Protein AF-A0A8S8ZED0-F1 (afdb_monomer_lite)

Foldseek 3Di:
DDDPPPQDKDKAAAPAQKFFADWPPCVQWADARRIIIGNVVPDPDPDDTDTDMDGHDAWDKDKDWPDPDLADEQADKTKMAIDTHDGPRKDKFKWKFKDWVNHTQDTGRDRMDIDHNVVSPDDAFTKIKIKMKIAIPSRHIDIDIDIGGYHHDDDDDDDDDDDPDDD

Radius of gyration: 25.72 Å; chains: 1; bounding box: 55×31×100 Å

Structure (mmCIF, N/CA/C/O backbone):
data_AF-A0A8S8ZED0-F1
#
_entry.id   AF-A0A8S8ZED0-F1
#
loop_
_atom_site.group_PDB
_atom_site.id
_atom_site.type_symbol
_atom_site.label_atom_id
_atom_site.label_alt_id
_atom_site.label_comp_id
_atom_site.label_asym_id
_atom_site.label_entity_id
_atom_site.label_seq_id
_atom_site.pdbx_PDB_ins_code
_atom_site.Cartn_x
_atom_site.Cartn_y
_atom_site.Cartn_z
_atom_site.occupancy
_atom_site.B_iso_or_equiv
_atom_site.auth_seq_id
_atom_site.auth_comp_id
_atom_site.auth_asym_id
_atom_site.auth_atom_id
_atom_site.pdbx_PDB_model_num
ATOM 1 N N . MET A 1 1 ? 35.949 17.499 -39.297 1.00 40.31 1 MET A N 1
ATOM 2 C CA . MET A 1 1 ? 34.624 17.099 -39.806 1.00 40.31 1 MET A CA 1
ATOM 3 C C . MET A 1 1 ? 33.811 16.647 -38.610 1.00 40.31 1 MET A C 1
ATOM 5 O O . MET A 1 1 ? 34.106 15.592 -38.069 1.00 40.31 1 MET A O 1
ATOM 9 N N . GLY A 1 2 ? 32.908 17.499 -38.122 1.00 42.47 2 GLY A N 1
ATOM 10 C CA . GLY A 1 2 ? 31.983 17.136 -37.051 1.00 42.47 2 GLY A CA 1
ATOM 11 C C . GLY A 1 2 ? 30.806 16.401 -37.669 1.00 42.47 2 GLY A C 1
ATOM 12 O O . GLY A 1 2 ? 30.038 17.010 -38.409 1.00 42.47 2 GLY A O 1
ATOM 13 N N . GLY A 1 3 ? 30.721 15.095 -37.437 1.00 46.44 3 GLY A N 1
ATOM 14 C CA . GLY A 1 3 ? 29.515 14.339 -37.740 1.00 46.44 3 GLY A CA 1
ATOM 15 C C . GLY A 1 3 ? 28.481 14.670 -36.676 1.00 46.44 3 GLY A C 1
ATOM 16 O O . GLY A 1 3 ? 28.723 14.420 -35.499 1.00 46.44 3 GLY A O 1
ATOM 17 N N . VAL A 1 4 ? 27.361 15.265 -37.077 1.00 49.16 4 VAL A N 1
ATOM 18 C CA . VAL A 1 4 ? 26.169 15.303 -36.230 1.00 49.16 4 VAL A CA 1
ATOM 19 C C . VAL A 1 4 ? 25.699 13.855 -36.124 1.00 49.16 4 VAL A C 1
ATOM 21 O O . VAL A 1 4 ? 25.201 13.294 -37.097 1.00 49.16 4 VAL A O 1
ATOM 24 N N . LEU A 1 5 ? 25.955 13.218 -34.983 1.00 55.22 5 LEU A N 1
ATOM 25 C CA . LEU A 1 5 ? 25.307 11.962 -34.629 1.00 55.22 5 LEU A CA 1
ATOM 26 C C . LEU A 1 5 ? 23.858 12.313 -34.296 1.00 55.22 5 LEU A C 1
ATOM 28 O O . LEU A 1 5 ? 23.568 12.908 -33.262 1.00 55.22 5 LEU A O 1
ATOM 32 N N . GLU A 1 6 ? 22.959 12.017 -35.227 1.00 49.66 6 GLU A N 1
ATOM 33 C CA . GLU A 1 6 ? 21.524 12.081 -34.993 1.00 49.66 6 GLU A CA 1
ATOM 34 C C . GLU A 1 6 ? 21.152 10.927 -34.056 1.00 49.66 6 GLU A C 1
ATOM 36 O O . GLU A 1 6 ? 21.058 9.765 -34.455 1.00 49.66 6 GLU A O 1
ATOM 41 N N . GLU A 1 7 ? 21.023 11.229 -32.768 1.00 63.81 7 GLU A N 1
ATOM 42 C CA . GLU A 1 7 ? 20.636 10.241 -31.769 1.00 63.81 7 GLU A CA 1
ATOM 43 C C . GLU A 1 7 ? 19.117 10.192 -31.626 1.00 63.81 7 GLU A C 1
ATOM 45 O O . GLU A 1 7 ? 18.523 10.782 -30.722 1.00 63.81 7 GLU A O 1
ATOM 50 N N . VAL A 1 8 ? 18.492 9.480 -32.567 1.00 77.44 8 VAL A N 1
ATOM 51 C CA . VAL A 1 8 ? 17.054 9.200 -32.552 1.00 77.44 8 VAL A CA 1
ATOM 52 C C . VAL A 1 8 ? 16.694 8.447 -31.260 1.00 77.44 8 VAL A C 1
ATOM 54 O O . VAL A 1 8 ? 17.374 7.466 -30.930 1.00 77.44 8 VAL A O 1
ATOM 57 N N . PRO A 1 9 ? 15.648 8.876 -30.527 1.00 85.00 9 PRO A N 1
ATOM 58 C CA . PRO A 1 9 ? 15.135 8.136 -29.379 1.00 85.00 9 PRO A CA 1
ATOM 59 C C . PRO A 1 9 ? 14.773 6.698 -29.761 1.00 85.00 9 PRO A C 1
ATOM 61 O O . PRO A 1 9 ? 14.220 6.452 -30.835 1.00 85.00 9 PRO A O 1
ATOM 64 N N . LEU A 1 10 ? 15.085 5.743 -28.888 1.00 88.81 10 LEU A N 1
ATOM 65 C CA . LEU A 1 10 ? 14.808 4.329 -29.128 1.00 88.81 10 LEU A CA 1
ATOM 66 C C . LEU A 1 10 ? 13.598 3.906 -28.304 1.00 88.81 10 LEU A C 1
ATOM 68 O O . LEU A 1 10 ? 13.663 3.916 -27.080 1.00 88.81 10 LEU A O 1
ATOM 72 N N . ARG A 1 11 ? 12.513 3.516 -28.972 1.00 93.50 11 ARG A N 1
ATOM 73 C CA . ARG A 1 11 ? 11.331 2.948 -28.317 1.00 93.50 11 ARG A CA 1
ATOM 74 C C . ARG A 1 11 ? 11.483 1.437 -28.171 1.00 93.50 11 ARG A C 1
ATOM 76 O O . ARG A 1 11 ? 11.821 0.758 -29.143 1.00 93.50 11 ARG A O 1
ATOM 83 N N . VAL A 1 12 ? 11.223 0.929 -26.976 1.00 92.19 12 VAL A N 1
ATOM 84 C CA . VAL A 1 12 ? 11.230 -0.491 -26.630 1.00 92.19 12 VAL A CA 1
ATOM 85 C C . VAL A 1 12 ? 9.805 -0.895 -26.290 1.00 92.19 12 VAL A C 1
ATOM 87 O O . VAL A 1 12 ? 9.182 -0.268 -25.445 1.00 92.19 12 VAL A O 1
ATOM 90 N N . ILE A 1 13 ? 9.310 -1.940 -26.949 1.00 94.19 13 ILE A N 1
ATOM 91 C CA . ILE A 1 13 ? 8.009 -2.546 -26.659 1.00 94.19 13 ILE A CA 1
ATOM 92 C C . ILE A 1 13 ? 8.284 -3.986 -26.253 1.00 94.19 13 ILE A C 1
ATOM 94 O O . ILE A 1 13 ? 8.884 -4.744 -27.025 1.00 94.19 13 ILE A O 1
ATOM 98 N N . LEU A 1 14 ? 7.887 -4.338 -25.039 1.00 93.81 14 LEU A N 1
ATOM 99 C CA . LEU A 1 14 ? 8.088 -5.664 -24.480 1.00 93.81 14 LEU A CA 1
ATOM 100 C C . LEU A 1 14 ? 6.865 -6.560 -24.729 1.00 93.81 14 LEU A C 1
ATOM 102 O O . LEU A 1 14 ? 5.767 -6.067 -24.995 1.00 93.81 14 LEU A O 1
ATOM 106 N N . PRO A 1 15 ? 7.042 -7.892 -24.690 1.00 93.38 15 PRO A N 1
ATOM 107 C CA . PRO A 1 15 ? 5.921 -8.817 -24.590 1.00 93.38 15 PRO A CA 1
ATOM 108 C C . PRO A 1 15 ? 5.077 -8.544 -23.338 1.00 93.38 15 PRO A C 1
ATOM 110 O O . PRO A 1 15 ? 5.538 -7.911 -22.392 1.00 93.38 15 PRO A O 1
ATOM 113 N N . ASP A 1 16 ? 3.856 -9.074 -23.321 1.00 90.12 16 ASP A N 1
ATOM 114 C CA . ASP A 1 16 ? 2.985 -8.997 -22.145 1.00 90.12 16 ASP A CA 1
ATOM 115 C C . ASP A 1 16 ? 3.677 -9.564 -20.891 1.00 90.12 16 ASP A C 1
ATOM 117 O O . ASP A 1 16 ? 4.428 -10.541 -20.983 1.00 90.12 16 ASP A O 1
ATOM 121 N N . GLN A 1 17 ? 3.412 -8.943 -19.739 1.00 90.50 17 GLN A N 1
ATOM 122 C CA . GLN A 1 17 ? 4.006 -9.261 -18.434 1.00 90.50 17 GLN A CA 1
ATOM 123 C C . GLN A 1 17 ? 5.539 -9.132 -18.366 1.00 90.50 17 GLN A C 1
ATOM 125 O O . GLN A 1 17 ? 6.155 -9.731 -17.490 1.00 90.50 17 GLN A O 1
ATOM 130 N N . TRP A 1 18 ? 6.181 -8.391 -19.273 1.00 93.62 18 TRP A N 1
ATOM 131 C CA . TRP A 1 18 ? 7.602 -8.045 -19.172 1.00 93.62 18 TRP A CA 1
ATOM 132 C C . TRP A 1 18 ? 7.779 -6.552 -18.941 1.00 93.62 18 TRP A C 1
ATOM 134 O O . TRP A 1 18 ? 7.118 -5.737 -19.581 1.00 93.62 18 TRP A O 1
ATOM 144 N N . GLU A 1 19 ? 8.740 -6.201 -18.090 1.00 93.88 19 GLU A N 1
ATOM 145 C CA . GLU A 1 19 ? 8.971 -4.816 -17.696 1.00 93.88 19 GLU A CA 1
ATOM 146 C C . GLU A 1 19 ? 10.444 -4.441 -17.501 1.00 93.88 19 GLU A C 1
ATOM 148 O O . GLU A 1 19 ? 11.335 -5.284 -17.314 1.00 93.88 19 GLU A O 1
ATOM 153 N N . LEU A 1 20 ? 10.704 -3.131 -17.533 1.00 92.25 20 LEU A N 1
ATOM 154 C CA . LEU A 1 20 ? 11.970 -2.539 -17.127 1.00 92.25 20 LEU A CA 1
ATOM 155 C C . LEU A 1 20 ? 12.125 -2.597 -15.603 1.00 92.25 20 LEU A C 1
ATOM 157 O O . LEU A 1 20 ? 11.533 -1.824 -14.861 1.00 92.25 20 LEU A O 1
ATOM 161 N N . ARG A 1 21 ? 13.020 -3.469 -15.132 1.00 90.00 21 ARG A N 1
ATOM 162 C CA . ARG A 1 21 ? 13.288 -3.657 -13.697 1.00 90.00 21 ARG A CA 1
ATOM 163 C C . ARG A 1 21 ? 14.336 -2.695 -13.154 1.00 90.00 21 ARG A C 1
ATOM 165 O O . ARG A 1 21 ? 14.294 -2.321 -11.987 1.00 90.00 21 ARG A O 1
ATOM 172 N N . TYR A 1 22 ? 15.335 -2.352 -13.967 1.00 89.56 22 TYR A N 1
ATOM 173 C CA . TYR A 1 22 ? 16.434 -1.496 -13.525 1.00 89.56 22 TYR A CA 1
ATOM 174 C C . TYR A 1 22 ? 17.203 -0.869 -14.688 1.00 89.56 22 TYR A C 1
ATOM 176 O O . TYR A 1 22 ? 17.529 -1.536 -15.674 1.00 89.56 22 TYR A O 1
ATOM 184 N N . SER A 1 23 ? 17.606 0.387 -14.507 1.00 89.00 23 SER A N 1
ATOM 185 C CA . SER A 1 23 ? 18.625 1.056 -15.312 1.00 89.00 23 SER A CA 1
ATOM 186 C C . SER A 1 23 ? 19.437 2.005 -14.435 1.00 89.00 23 SER A C 1
ATOM 188 O O . SER A 1 23 ? 18.886 2.810 -13.687 1.00 89.00 23 SER A O 1
ATOM 190 N N . ALA A 1 24 ? 20.765 1.972 -14.568 1.00 85.81 24 ALA A N 1
ATOM 191 C CA . ALA A 1 24 ? 21.637 2.959 -13.921 1.00 85.81 24 ALA A CA 1
ATOM 192 C C . ALA A 1 24 ? 21.492 4.366 -14.537 1.00 85.81 24 ALA A C 1
ATOM 194 O O . ALA A 1 24 ? 21.958 5.347 -13.963 1.00 85.81 24 ALA A O 1
ATOM 195 N N . MET A 1 25 ? 20.861 4.462 -15.711 1.00 87.88 25 MET A N 1
ATOM 196 C CA . MET A 1 25 ? 20.588 5.705 -16.432 1.00 87.88 25 MET A CA 1
ATOM 197 C C . MET A 1 25 ? 19.077 5.919 -16.568 1.00 87.88 25 MET A C 1
ATOM 199 O O . MET A 1 25 ? 18.594 6.268 -17.640 1.00 87.88 25 MET A O 1
ATOM 203 N N . GLN A 1 26 ? 18.319 5.686 -15.494 1.00 86.50 26 GLN A N 1
ATOM 204 C CA . GLN A 1 26 ? 16.865 5.872 -15.496 1.00 86.50 26 GLN A CA 1
ATOM 205 C C . GLN A 1 26 ? 16.443 7.275 -15.952 1.00 86.50 26 GLN A C 1
ATOM 207 O O . GLN A 1 26 ? 15.430 7.424 -16.617 1.00 86.50 26 GLN A O 1
ATOM 212 N N . SER A 1 27 ? 17.247 8.301 -15.659 1.00 88.62 27 SER A N 1
ATOM 213 C CA . SER A 1 27 ? 16.931 9.700 -15.971 1.00 88.62 27 SER A CA 1
ATOM 214 C C . SER A 1 27 ? 16.774 10.019 -17.462 1.00 88.62 27 SER A C 1
ATOM 216 O O . SER A 1 27 ? 16.415 11.142 -17.787 1.00 88.62 27 SER A O 1
ATOM 218 N N . VAL A 1 28 ? 17.118 9.092 -18.363 1.00 90.31 28 VAL A N 1
ATOM 219 C CA . VAL A 1 28 ? 16.951 9.253 -19.820 1.00 90.31 28 VAL A CA 1
ATOM 220 C C . VAL A 1 28 ? 15.914 8.289 -20.402 1.00 90.31 28 VAL A C 1
ATOM 222 O O . VAL A 1 28 ? 15.884 8.079 -21.617 1.00 90.31 28 VAL A O 1
ATOM 225 N N . ILE A 1 29 ? 15.114 7.653 -19.547 1.00 91.88 29 ILE A N 1
ATOM 226 C CA . ILE A 1 29 ? 14.096 6.672 -19.916 1.00 91.88 29 ILE A CA 1
ATOM 227 C C . ILE A 1 29 ? 12.745 7.160 -19.398 1.00 91.88 29 ILE A C 1
ATOM 229 O O . ILE A 1 29 ? 12.612 7.458 -18.215 1.00 91.88 29 ILE A O 1
ATOM 233 N N . GLU A 1 30 ? 11.751 7.222 -20.279 1.00 93.00 30 GLU A N 1
ATOM 234 C CA . GLU A 1 30 ? 10.382 7.627 -19.936 1.00 93.00 30 GLU A CA 1
ATOM 235 C C . GLU A 1 30 ? 9.368 6.726 -20.648 1.00 93.00 30 GLU A C 1
ATOM 237 O O . GLU A 1 30 ? 9.650 6.195 -21.727 1.00 93.00 30 GLU A O 1
ATOM 242 N N . GLY A 1 31 ? 8.175 6.587 -20.076 1.00 92.19 31 GLY A N 1
ATOM 243 C CA . GLY A 1 31 ? 7.099 5.734 -20.582 1.00 92.19 31 GLY A CA 1
ATOM 244 C C . GLY A 1 31 ? 6.572 4.820 -19.483 1.00 92.19 31 GLY A C 1
ATOM 245 O O . GLY A 1 31 ? 6.732 5.142 -18.310 1.00 92.19 31 GLY A O 1
ATOM 246 N N . SER A 1 32 ? 5.976 3.699 -19.877 1.00 91.19 32 SER A N 1
ATOM 247 C CA . SER A 1 32 ? 5.482 2.667 -18.965 1.00 91.19 32 SER A CA 1
ATOM 248 C C . SER A 1 32 ? 6.455 1.485 -18.879 1.00 91.19 32 SER A C 1
ATOM 250 O O . SER A 1 32 ? 7.349 1.356 -19.729 1.00 91.19 32 SER A O 1
ATOM 252 N N . PRO A 1 33 ? 6.312 0.581 -17.893 1.00 91.06 33 PRO A N 1
ATOM 253 C CA . PRO A 1 33 ? 7.258 -0.515 -17.693 1.00 91.06 33 PRO A CA 1
ATOM 254 C C . PRO A 1 33 ? 7.405 -1.433 -18.920 1.00 91.06 33 PRO A C 1
ATOM 256 O O . PRO A 1 33 ? 8.509 -1.915 -19.193 1.00 91.06 33 PRO A O 1
ATOM 259 N N . GLY A 1 34 ? 6.325 -1.636 -19.687 1.00 91.88 34 GLY A N 1
ATOM 260 C CA . GLY A 1 34 ? 6.293 -2.460 -20.906 1.00 91.88 34 GLY A CA 1
ATOM 261 C C . GLY A 1 34 ? 6.503 -1.705 -22.231 1.00 91.88 34 GLY A C 1
ATOM 262 O O . GLY A 1 34 ? 6.797 -2.336 -23.252 1.00 91.88 34 GLY A O 1
ATOM 263 N N . ASP A 1 35 ? 6.372 -0.375 -22.241 1.00 93.88 35 ASP A N 1
ATOM 264 C CA . ASP A 1 35 ? 6.511 0.476 -23.431 1.00 93.88 35 ASP A CA 1
ATOM 265 C C . ASP A 1 35 ? 7.184 1.805 -23.069 1.00 93.88 35 ASP A C 1
ATOM 267 O O . ASP A 1 35 ? 6.553 2.769 -22.629 1.00 93.88 35 ASP A O 1
ATOM 271 N N . PHE A 1 36 ? 8.498 1.856 -23.272 1.00 94.06 36 PHE A N 1
ATOM 272 C CA . PHE A 1 36 ? 9.317 2.995 -22.873 1.00 94.06 36 PHE A CA 1
ATOM 273 C C . PHE A 1 36 ? 10.225 3.480 -23.997 1.00 94.06 36 PHE A C 1
ATOM 275 O O . PHE A 1 36 ? 10.582 2.762 -24.936 1.00 94.06 36 PHE A O 1
ATOM 282 N N . THR A 1 37 ? 10.631 4.740 -23.890 1.00 93.94 37 THR A N 1
ATOM 283 C CA . THR A 1 37 ? 11.537 5.406 -24.820 1.00 93.94 37 THR A CA 1
ATOM 284 C C . THR A 1 37 ? 12.834 5.776 -24.121 1.00 93.94 37 THR A C 1
ATOM 286 O O . THR A 1 37 ? 12.838 6.372 -23.050 1.00 93.94 37 THR A O 1
ATOM 289 N N . VAL A 1 38 ? 13.954 5.447 -24.761 1.00 91.69 38 VAL A N 1
ATOM 290 C CA . VAL A 1 38 ? 15.306 5.790 -24.319 1.00 91.69 38 VAL A CA 1
ATOM 291 C C . VAL A 1 38 ? 15.804 6.999 -25.110 1.00 91.69 38 VAL A C 1
ATOM 293 O O . VAL A 1 38 ? 16.098 6.909 -26.310 1.00 91.69 38 VAL A O 1
ATOM 296 N N . PHE A 1 39 ? 15.947 8.137 -24.436 1.00 89.94 39 PHE A N 1
ATOM 297 C CA . PHE A 1 39 ? 16.437 9.394 -24.998 1.00 89.94 39 PHE A CA 1
ATOM 298 C C . PHE A 1 39 ? 17.962 9.467 -24.950 1.00 89.94 39 PHE A C 1
ATOM 300 O O . PHE A 1 39 ? 18.559 10.180 -24.147 1.00 89.94 39 PHE A O 1
ATOM 307 N N . ARG A 1 40 ? 18.624 8.737 -25.851 1.00 84.38 40 ARG A N 1
ATOM 308 C CA . ARG A 1 40 ? 20.095 8.629 -25.854 1.00 84.38 40 ARG A CA 1
ATOM 309 C C . ARG A 1 40 ? 20.825 9.975 -25.940 1.00 84.38 40 ARG A C 1
ATOM 311 O O . ARG A 1 40 ? 21.844 10.151 -25.288 1.00 84.38 40 ARG A O 1
ATOM 318 N N . HIS A 1 41 ? 20.251 10.951 -26.649 1.00 83.50 41 HIS A N 1
ATOM 319 C CA . HIS A 1 41 ? 20.806 12.305 -26.759 1.00 83.50 41 HIS A CA 1
ATOM 320 C C . HIS A 1 41 ? 20.899 13.056 -25.417 1.00 83.50 41 HIS A C 1
ATOM 322 O O . HIS A 1 41 ? 21.583 14.074 -25.338 1.00 83.50 41 HIS A O 1
ATOM 328 N N . GLN A 1 42 ? 20.201 12.587 -24.379 1.00 84.62 42 GLN A N 1
ATOM 329 C CA . GLN A 1 42 ? 20.233 13.146 -23.026 1.00 84.62 42 GLN A CA 1
ATOM 330 C C . GLN A 1 42 ? 21.215 12.401 -22.112 1.00 84.62 42 GLN A C 1
ATOM 332 O O . GLN A 1 42 ? 21.396 12.788 -20.957 1.00 84.62 42 GLN A O 1
ATOM 337 N N . ALA A 1 43 ? 21.858 11.334 -22.603 1.00 81.81 43 ALA A N 1
ATOM 338 C CA . ALA A 1 43 ? 22.815 10.574 -21.819 1.00 81.81 43 ALA A CA 1
ATOM 339 C C . ALA A 1 43 ? 24.028 11.456 -21.463 1.00 81.81 43 ALA A C 1
ATOM 341 O O . ALA A 1 43 ? 24.658 12.040 -22.348 1.00 81.81 43 ALA A O 1
ATOM 342 N N . PRO A 1 44 ? 24.409 11.546 -20.175 1.00 73.56 44 PRO A N 1
ATOM 343 C CA . PRO A 1 44 ? 25.511 12.403 -19.733 1.00 73.56 44 PRO A CA 1
ATOM 344 C C . PRO A 1 44 ? 26.895 11.857 -20.124 1.00 73.56 44 PRO A C 1
ATOM 346 O O . PRO A 1 44 ? 27.909 12.524 -19.923 1.00 73.56 44 PRO A O 1
ATOM 349 N N . VAL A 1 45 ? 26.953 10.628 -20.646 1.00 74.31 45 VAL A N 1
ATOM 350 C CA . VAL A 1 45 ? 28.174 9.900 -20.992 1.00 74.31 45 VAL A CA 1
ATOM 351 C C . VAL A 1 45 ? 27.990 9.150 -22.310 1.00 74.31 45 VAL A C 1
ATOM 353 O O . VAL A 1 45 ? 26.908 8.661 -22.606 1.00 74.31 45 VAL A O 1
ATOM 356 N N . ALA A 1 46 ? 29.074 9.001 -23.074 1.00 72.62 46 ALA A N 1
ATOM 357 C CA . ALA A 1 46 ? 29.086 8.260 -24.341 1.00 72.62 46 ALA A CA 1
ATOM 358 C C . ALA A 1 46 ? 29.112 6.723 -24.171 1.00 72.62 46 ALA A C 1
ATOM 360 O O . ALA A 1 46 ? 29.327 6.000 -25.142 1.00 72.62 46 ALA A O 1
ATOM 361 N N . SER A 1 47 ? 28.994 6.221 -22.939 1.00 71.00 47 SER A N 1
ATOM 362 C CA . SER A 1 47 ? 29.018 4.787 -22.634 1.00 71.00 47 SER A CA 1
ATOM 363 C C . SER A 1 47 ? 27.658 4.126 -22.858 1.00 71.00 47 SER A C 1
ATOM 365 O O . SER A 1 47 ? 26.628 4.792 -22.844 1.00 71.00 47 SER A O 1
ATOM 367 N N . ASP A 1 48 ? 27.663 2.799 -22.964 1.00 79.94 48 ASP A N 1
ATOM 368 C CA . ASP A 1 48 ? 26.461 1.994 -23.186 1.00 79.94 48 ASP A CA 1
ATOM 369 C C . ASP A 1 48 ? 25.388 2.197 -22.100 1.00 79.94 48 ASP A C 1
ATOM 371 O O . ASP A 1 48 ? 25.664 2.096 -20.899 1.00 79.94 48 ASP A O 1
ATOM 375 N N . ILE A 1 49 ? 24.141 2.401 -22.536 1.00 83.56 49 ILE A N 1
ATOM 376 C CA . ILE A 1 49 ? 22.951 2.373 -21.677 1.00 83.56 49 ILE A CA 1
ATOM 377 C C . ILE A 1 49 ? 22.610 0.906 -21.403 1.00 83.56 49 ILE A C 1
ATOM 379 O O . ILE A 1 49 ? 22.375 0.131 -22.332 1.00 83.56 49 ILE A O 1
ATOM 383 N N . ARG A 1 50 ? 22.590 0.510 -20.127 1.00 87.44 50 ARG A N 1
ATOM 384 C CA . ARG A 1 50 ? 22.264 -0.858 -19.701 1.00 87.44 50 ARG A CA 1
ATOM 385 C C . ARG A 1 50 ? 20.905 -0.890 -19.028 1.00 87.44 50 ARG A C 1
ATOM 387 O O . ARG A 1 50 ? 20.692 -0.183 -18.048 1.00 87.44 50 ARG A O 1
ATOM 394 N N . ILE A 1 51 ? 20.038 -1.757 -19.535 1.00 90.12 51 ILE A N 1
ATOM 395 C CA . ILE A 1 51 ? 18.678 -1.956 -19.045 1.00 90.12 51 ILE A CA 1
ATOM 396 C C . ILE A 1 51 ? 18.528 -3.423 -18.657 1.00 90.12 51 ILE A C 1
ATOM 398 O O . ILE A 1 51 ? 18.958 -4.311 -19.395 1.00 90.12 51 ILE A O 1
ATOM 402 N N . THR A 1 52 ? 17.940 -3.667 -17.491 1.00 92.31 52 THR A N 1
ATOM 403 C CA . THR A 1 52 ? 17.563 -5.004 -17.030 1.00 92.31 52 THR A CA 1
ATOM 404 C C . THR A 1 52 ? 16.066 -5.174 -17.213 1.00 92.31 52 THR A C 1
ATOM 406 O O . THR A 1 52 ? 15.289 -4.371 -16.699 1.00 92.31 52 THR A O 1
ATOM 409 N N . LEU A 1 53 ? 15.686 -6.218 -17.943 1.00 93.75 53 LEU A N 1
ATOM 410 C CA . LEU A 1 53 ? 14.301 -6.612 -18.172 1.00 93.75 53 LEU A CA 1
ATOM 411 C C . LEU A 1 53 ? 13.981 -7.849 -17.336 1.00 93.75 53 LEU A C 1
ATOM 413 O O . LEU A 1 53 ? 14.862 -8.688 -17.125 1.00 93.75 53 LEU A O 1
ATOM 417 N N . GLY A 1 54 ? 12.737 -7.975 -16.896 1.00 92.38 54 GLY A N 1
ATOM 418 C CA . GLY A 1 54 ? 12.258 -9.149 -16.175 1.00 92.38 54 GLY A CA 1
ATOM 419 C C . GLY A 1 54 ? 10.769 -9.368 -16.379 1.00 92.38 54 GLY A C 1
ATOM 420 O O . GLY A 1 54 ? 10.082 -8.502 -16.915 1.00 92.38 54 GLY A O 1
ATOM 421 N N . GLU A 1 55 ? 10.299 -10.538 -15.959 1.00 93.81 55 GLU A N 1
ATOM 422 C CA . GLU A 1 55 ? 8.867 -10.791 -15.821 1.00 93.81 55 GLU A CA 1
ATOM 423 C C . GLU A 1 55 ? 8.301 -9.925 -14.693 1.00 93.81 55 GLU A C 1
ATOM 425 O O . GLU A 1 55 ? 8.965 -9.714 -13.671 1.00 93.81 55 GLU A O 1
ATOM 430 N N . ASN A 1 56 ? 7.083 -9.440 -14.907 1.00 92.56 56 ASN A N 1
ATOM 431 C CA . ASN A 1 56 ? 6.338 -8.644 -13.956 1.00 92.56 56 ASN A CA 1
ATOM 432 C C . ASN A 1 56 ? 6.107 -9.427 -12.658 1.00 92.56 56 ASN A C 1
ATOM 434 O O . ASN A 1 56 ? 5.853 -10.637 -12.673 1.00 92.56 56 ASN A O 1
ATOM 438 N N . MET A 1 57 ? 6.184 -8.733 -11.529 1.00 91.44 57 MET A N 1
ATOM 439 C CA . MET A 1 57 ? 5.889 -9.290 -10.215 1.00 91.44 57 MET A CA 1
ATOM 440 C C . MET A 1 57 ? 4.874 -8.388 -9.523 1.00 91.44 57 MET A C 1
ATOM 442 O O . MET A 1 57 ? 4.932 -7.188 -9.729 1.00 91.44 57 MET A O 1
ATOM 446 N N . PRO A 1 58 ? 3.995 -8.931 -8.662 1.00 93.12 58 PRO A N 1
ATOM 447 C CA . PRO A 1 58 ? 3.068 -8.093 -7.919 1.00 93.12 58 PRO A CA 1
ATOM 448 C C . PRO A 1 58 ? 3.806 -6.990 -7.141 1.00 93.12 58 PRO A C 1
ATOM 450 O O . PRO A 1 58 ? 4.860 -7.282 -6.555 1.00 93.12 58 PRO A O 1
ATOM 453 N N . PRO A 1 59 ? 3.213 -5.789 -7.026 1.00 94.50 59 PRO A N 1
ATOM 454 C CA . PRO A 1 59 ? 3.784 -4.701 -6.244 1.00 94.50 59 PRO A CA 1
ATOM 455 C C . PRO A 1 59 ? 3.916 -5.115 -4.779 1.00 94.50 59 PRO A C 1
ATOM 457 O O . PRO A 1 59 ? 3.199 -5.989 -4.291 1.00 94.50 59 PRO A O 1
ATOM 460 N N . ASN A 1 60 ? 4.801 -4.480 -4.025 1.00 94.38 60 ASN A N 1
ATOM 461 C CA . ASN A 1 60 ? 4.929 -4.715 -2.594 1.00 94.38 60 ASN A CA 1
ATOM 462 C C . ASN A 1 60 ? 4.067 -3.720 -1.802 1.00 94.38 60 ASN A C 1
ATOM 464 O O . ASN A 1 60 ? 4.286 -2.512 -1.884 1.00 94.38 60 ASN A O 1
ATOM 468 N N . ALA A 1 61 ? 3.116 -4.246 -1.027 1.00 96.25 61 ALA A N 1
ATOM 469 C CA . ALA A 1 61 ? 2.234 -3.477 -0.155 1.00 96.25 61 ALA A CA 1
ATOM 470 C C . ALA A 1 61 ? 2.837 -3.344 1.249 1.00 96.25 61 ALA A C 1
ATOM 472 O O . ALA A 1 61 ? 3.040 -4.343 1.945 1.00 96.25 61 ALA A O 1
ATOM 473 N N . ILE A 1 62 ? 3.087 -2.111 1.681 1.00 94.56 62 ILE A N 1
ATOM 474 C CA . ILE A 1 62 ? 3.658 -1.793 2.991 1.00 94.56 62 ILE A CA 1
ATOM 475 C C . ILE A 1 62 ? 2.664 -0.907 3.735 1.00 94.56 62 ILE A C 1
ATOM 477 O O . ILE A 1 62 ? 2.241 0.117 3.212 1.00 94.56 62 ILE A O 1
ATOM 481 N N . ALA A 1 63 ? 2.295 -1.286 4.957 1.00 94.19 63 ALA A N 1
ATOM 482 C CA . ALA A 1 63 ? 1.444 -0.476 5.818 1.00 94.19 63 ALA A CA 1
ATOM 483 C C . ALA A 1 63 ? 2.032 -0.374 7.217 1.00 94.19 63 ALA A C 1
ATOM 485 O O . ALA A 1 63 ? 2.540 -1.353 7.767 1.00 94.19 63 ALA A O 1
ATOM 486 N N . GLU A 1 64 ? 1.861 0.795 7.820 1.00 92.94 64 GLU A N 1
ATOM 487 C CA . GLU A 1 64 ? 2.216 1.053 9.205 1.00 92.94 64 GLU A CA 1
ATOM 488 C C . GLU A 1 64 ? 1.055 1.752 9.910 1.00 92.94 64 GLU A C 1
ATOM 490 O O . GLU A 1 64 ? 0.527 2.762 9.445 1.00 92.94 64 GLU A O 1
ATOM 495 N N . ARG A 1 65 ? 0.651 1.222 11.066 1.00 92.69 65 ARG A N 1
ATOM 496 C CA . ARG A 1 65 ? -0.302 1.901 11.944 1.00 92.69 65 ARG A CA 1
ATOM 497 C C . ARG A 1 65 ? 0.436 2.950 12.766 1.00 92.69 65 ARG A C 1
ATOM 499 O O . ARG A 1 65 ? 1.414 2.631 13.441 1.00 92.69 65 ARG A O 1
ATOM 506 N N . ARG A 1 66 ? -0.080 4.181 12.811 1.00 88.19 66 ARG A N 1
ATOM 507 C CA . ARG A 1 66 ? 0.513 5.248 13.642 1.00 88.19 66 ARG A CA 1
ATOM 508 C C . ARG A 1 66 ? 0.396 4.992 15.145 1.00 88.19 66 ARG A C 1
ATOM 510 O O . ARG A 1 66 ? 1.213 5.479 15.924 1.00 88.19 66 ARG A O 1
ATOM 517 N N . ALA A 1 67 ? -0.599 4.219 15.570 1.00 73.38 67 ALA A N 1
ATOM 518 C CA . ALA A 1 67 ? -0.748 3.787 16.953 1.00 73.38 67 ALA A CA 1
ATOM 519 C C . ALA A 1 67 ? 0.152 2.571 17.250 1.00 73.38 67 ALA A C 1
ATOM 521 O O . ALA A 1 67 ? -0.119 1.462 16.792 1.00 73.38 67 ALA A O 1
ATOM 522 N N . GLY A 1 68 ? 1.185 2.767 18.078 1.00 65.31 68 GLY A N 1
ATOM 523 C CA . GLY A 1 68 ? 2.170 1.739 18.462 1.00 65.31 68 GLY A CA 1
ATOM 524 C C . GLY A 1 68 ? 1.670 0.651 19.424 1.00 65.31 68 GLY A C 1
ATOM 525 O O . GLY A 1 68 ? 2.478 -0.071 20.006 1.00 65.31 68 GLY A O 1
ATOM 526 N N . ASN A 1 69 ? 0.356 0.535 19.619 1.00 74.25 69 ASN A N 1
ATOM 527 C CA . ASN A 1 69 ? -0.254 -0.437 20.522 1.00 74.25 69 ASN A CA 1
ATOM 528 C C . ASN A 1 69 ? -0.714 -1.675 19.732 1.00 74.25 69 ASN A C 1
ATOM 530 O O . ASN A 1 69 ? -0.927 -1.626 18.519 1.00 74.25 69 ASN A O 1
ATOM 534 N N . SER A 1 70 ? -0.918 -2.793 20.430 1.00 84.25 70 SER A N 1
ATOM 535 C CA . SER A 1 70 ? -1.447 -4.040 19.855 1.00 84.25 70 SER A CA 1
ATOM 536 C C . SER A 1 70 ? -2.966 -4.031 19.615 1.00 84.25 70 SER A C 1
ATOM 538 O O . SER A 1 70 ? -3.524 -5.068 19.275 1.00 84.25 70 SER A O 1
ATOM 540 N N . LEU A 1 71 ? -3.637 -2.901 19.861 1.00 91.50 71 LEU A N 1
ATOM 541 C CA . LEU A 1 71 ? -5.093 -2.734 19.872 1.00 91.50 71 LEU A CA 1
ATOM 542 C C . LEU A 1 71 ? -5.463 -1.407 19.201 1.00 91.50 71 LEU A C 1
ATOM 544 O O . LEU A 1 71 ? -4.658 -0.468 19.229 1.00 91.50 71 LEU A O 1
ATOM 548 N N . ILE A 1 72 ? -6.680 -1.320 18.661 1.00 93.31 72 ILE A N 1
ATOM 549 C CA . ILE A 1 72 ? -7.256 -0.067 18.150 1.00 93.31 72 ILE A CA 1
ATOM 550 C C . ILE A 1 72 ? -8.413 0.411 19.034 1.00 93.31 72 ILE A C 1
ATOM 552 O O . ILE A 1 72 ? -9.173 -0.419 19.533 1.00 93.31 72 ILE A O 1
ATOM 556 N N . PRO A 1 73 ? -8.565 1.727 19.242 1.00 93.00 73 PRO A N 1
ATOM 557 C CA . PRO A 1 73 ? -9.644 2.266 20.059 1.00 93.00 73 PRO A CA 1
ATOM 558 C C . PRO A 1 73 ? -11.005 2.147 19.359 1.00 93.00 73 PRO A C 1
ATOM 560 O O . PRO A 1 73 ? -11.120 2.352 18.151 1.00 93.00 73 PRO A O 1
ATOM 563 N N . LEU A 1 74 ? -12.062 1.891 20.133 1.00 94.69 74 LEU A N 1
ATOM 564 C CA . LEU A 1 74 ? -13.430 1.827 19.612 1.00 94.69 74 LEU A CA 1
ATOM 565 C C . LEU A 1 74 ? -13.942 3.198 19.132 1.00 94.69 74 LEU A C 1
ATOM 567 O O . LEU A 1 74 ? -14.571 3.294 18.082 1.00 94.69 74 LEU A O 1
ATOM 571 N N . THR A 1 75 ? -13.697 4.262 19.898 1.00 93.31 75 THR A N 1
ATOM 572 C CA . THR A 1 75 ? -14.327 5.586 19.708 1.00 93.31 75 THR A CA 1
ATOM 573 C C . THR A 1 75 ? -13.375 6.681 19.230 1.00 93.31 75 THR A C 1
ATOM 575 O O . THR A 1 75 ? -13.811 7.815 19.035 1.00 93.31 75 THR A O 1
ATOM 578 N N . ALA A 1 76 ? -12.093 6.368 19.032 1.00 91.56 76 ALA A N 1
ATOM 579 C CA . ALA A 1 76 ? -11.096 7.313 18.536 1.00 91.56 76 ALA A CA 1
ATOM 580 C C . ALA A 1 76 ? -10.599 6.919 17.131 1.00 91.56 76 ALA A C 1
ATOM 582 O O . ALA A 1 76 ? -10.691 5.744 16.763 1.00 91.56 76 ALA A O 1
ATOM 583 N N . PRO A 1 77 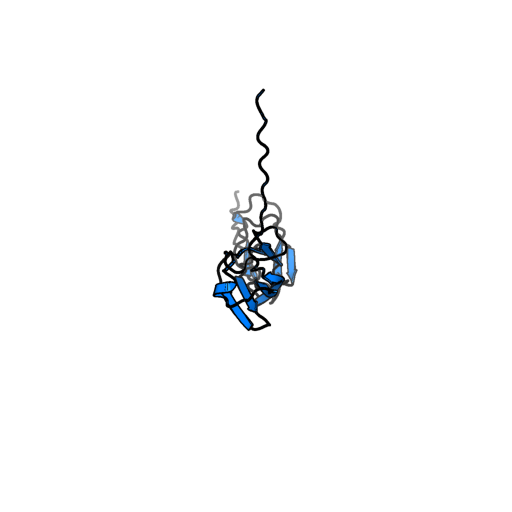? -10.074 7.878 16.345 1.00 93.69 77 PRO A N 1
ATOM 584 C CA . PRO A 1 77 ? -9.533 7.593 15.023 1.00 93.69 77 PRO A CA 1
ATOM 585 C C . PRO A 1 77 ? -8.356 6.621 15.081 1.00 93.69 77 PRO A C 1
ATOM 587 O O . PRO A 1 77 ? -7.483 6.710 15.947 1.00 93.69 77 PRO A O 1
ATOM 590 N N . THR A 1 78 ? -8.334 5.701 14.125 1.00 94.38 78 THR A N 1
ATOM 591 C CA . THR A 1 78 ? -7.198 4.836 13.828 1.00 94.38 78 THR A CA 1
ATOM 592 C C . THR A 1 78 ? -6.621 5.249 12.484 1.00 94.38 78 THR A C 1
ATOM 594 O O . THR A 1 78 ? -7.328 5.212 11.480 1.00 94.38 78 THR A O 1
ATOM 597 N N . GLU A 1 79 ? -5.338 5.607 12.475 1.00 95.62 79 GLU A N 1
ATOM 598 C CA . GLU A 1 79 ? -4.609 6.049 11.283 1.00 95.62 79 GLU A CA 1
ATOM 599 C C . GLU A 1 79 ? -3.583 4.998 10.835 1.00 95.62 79 GLU A C 1
ATOM 601 O O . GLU A 1 79 ? -2.779 4.505 11.640 1.00 95.62 79 GLU A O 1
ATOM 606 N N . TYR A 1 80 ? -3.566 4.726 9.535 1.00 95.88 80 TYR A N 1
ATOM 607 C CA . TYR A 1 80 ? -2.553 3.941 8.841 1.00 95.88 80 TYR A CA 1
ATOM 608 C C . TYR A 1 80 ? -1.919 4.762 7.727 1.00 95.88 80 TYR A C 1
ATOM 610 O O . TYR A 1 80 ? -2.606 5.475 6.997 1.00 95.88 80 TYR A O 1
ATOM 618 N N . THR A 1 81 ? -0.612 4.598 7.566 1.00 95.50 81 THR A N 1
ATOM 619 C CA . THR A 1 81 ? 0.121 5.040 6.382 1.00 95.50 81 THR A CA 1
ATOM 620 C C . THR A 1 81 ? 0.431 3.834 5.511 1.00 95.50 81 THR A C 1
ATOM 622 O O . THR A 1 81 ? 0.808 2.787 6.041 1.00 95.50 81 THR A O 1
ATOM 625 N N . GLY A 1 82 ? 0.257 3.964 4.198 1.00 94.12 82 GLY A N 1
ATOM 626 C CA . GLY A 1 82 ? 0.476 2.878 3.246 1.00 94.12 82 GLY A CA 1
ATOM 627 C C . GLY A 1 82 ? 1.293 3.332 2.054 1.00 94.12 82 GLY A C 1
ATOM 628 O O . GLY A 1 82 ? 1.146 4.461 1.597 1.00 94.12 82 GLY A O 1
ATOM 629 N N . GLU A 1 83 ? 2.132 2.434 1.559 1.00 94.25 83 GLU A N 1
ATOM 630 C CA . GLU A 1 83 ? 2.977 2.650 0.394 1.00 94.25 83 GLU A CA 1
ATOM 631 C C . GLU A 1 83 ? 2.963 1.390 -0.477 1.00 94.25 83 GLU A C 1
ATOM 633 O O . GLU A 1 83 ? 3.151 0.269 0.011 1.00 94.25 83 GLU A O 1
ATOM 638 N N . CYS A 1 84 ? 2.742 1.582 -1.775 1.00 94.69 84 CYS A N 1
ATOM 639 C CA . CYS A 1 84 ? 2.941 0.558 -2.789 1.00 94.69 84 CYS A CA 1
ATOM 640 C C . CYS A 1 84 ? 4.284 0.809 -3.477 1.00 94.69 84 CYS A C 1
ATOM 642 O O . CYS A 1 84 ? 4.572 1.922 -3.910 1.00 94.69 84 CYS A O 1
ATOM 644 N N . THR A 1 85 ? 5.120 -0.223 -3.561 1.00 91.81 85 THR A N 1
ATOM 645 C CA . THR A 1 85 ? 6.437 -0.129 -4.204 1.00 9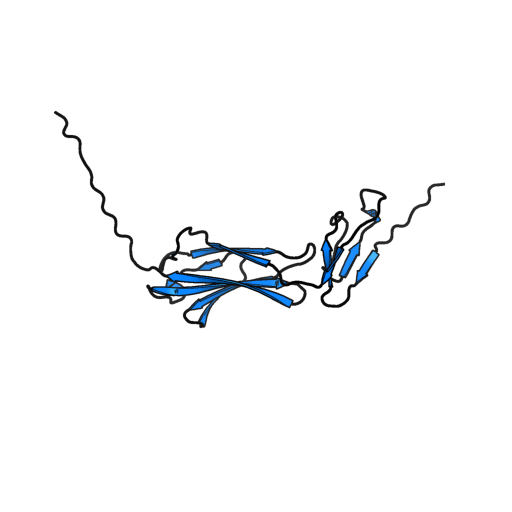1.81 85 THR A CA 1
ATOM 646 C C . THR A 1 85 ? 6.580 -1.205 -5.265 1.00 91.81 85 THR A C 1
ATOM 648 O O . THR A 1 85 ? 6.374 -2.382 -4.970 1.00 91.81 85 THR A O 1
ATOM 651 N N . ASP A 1 86 ? 6.957 -0.821 -6.483 1.00 90.25 86 ASP A N 1
ATOM 652 C CA . ASP A 1 86 ? 7.245 -1.774 -7.556 1.00 90.25 86 ASP A CA 1
ATOM 653 C C . ASP A 1 86 ? 8.406 -1.326 -8.463 1.00 90.25 86 ASP A C 1
ATOM 655 O O . ASP A 1 86 ? 9.437 -0.857 -7.962 1.00 90.25 86 ASP A O 1
ATOM 659 N N . SER A 1 87 ? 8.303 -1.539 -9.778 1.00 84.81 87 SER A N 1
ATOM 660 C CA . SER A 1 87 ? 9.353 -1.255 -10.740 1.00 84.81 87 SER A CA 1
ATOM 661 C C . SER A 1 87 ? 9.448 0.245 -11.036 1.00 84.81 87 SER A C 1
ATOM 663 O O . SER A 1 87 ? 8.600 1.060 -10.690 1.00 84.81 87 SER A O 1
ATOM 665 N N . ILE A 1 88 ? 10.568 0.655 -11.628 1.00 81.62 88 ILE A N 1
ATOM 666 C CA . ILE A 1 88 ? 11.003 2.061 -11.657 1.00 81.62 88 ILE A CA 1
ATOM 667 C C . ILE A 1 88 ? 10.180 2.974 -12.591 1.00 81.62 88 ILE A C 1
ATOM 669 O O . ILE A 1 88 ? 10.380 4.188 -12.586 1.00 81.62 88 ILE A O 1
ATOM 673 N N . LEU A 1 89 ? 9.314 2.395 -13.424 1.00 86.19 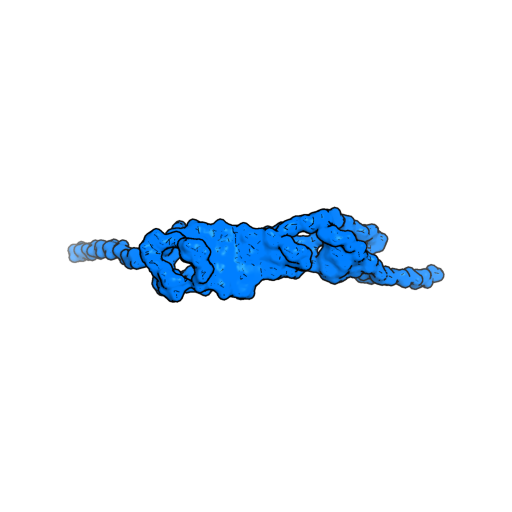89 LEU A N 1
ATOM 674 C CA . LEU A 1 89 ? 8.404 3.104 -14.332 1.00 86.19 89 LEU A CA 1
ATOM 675 C C . LEU A 1 89 ? 6.934 2.779 -14.051 1.00 86.19 89 LEU A C 1
ATOM 677 O O . LEU A 1 89 ? 6.088 3.173 -14.846 1.00 86.19 89 LEU A O 1
ATOM 681 N N . ASP A 1 90 ? 6.646 2.019 -12.995 1.00 85.50 90 ASP A N 1
ATOM 682 C CA . ASP A 1 90 ? 5.290 1.557 -12.725 1.00 85.50 90 ASP A CA 1
ATOM 683 C C . ASP A 1 90 ? 4.522 2.573 -11.876 1.00 85.50 90 ASP A C 1
ATOM 685 O O . ASP A 1 90 ? 5.032 3.090 -10.878 1.00 85.50 90 ASP A O 1
ATOM 689 N N . ASP A 1 91 ? 3.285 2.841 -12.288 1.00 84.62 91 ASP A N 1
ATOM 690 C CA . ASP A 1 91 ? 2.336 3.679 -11.561 1.00 84.62 91 ASP A CA 1
ATOM 691 C C . ASP A 1 91 ? 1.339 2.766 -10.835 1.00 84.62 91 ASP A C 1
ATOM 693 O O . ASP A 1 91 ? 0.283 2.395 -11.360 1.00 84.62 91 ASP A O 1
ATOM 697 N N . THR A 1 92 ? 1.666 2.406 -9.595 1.00 91.25 92 THR A N 1
ATOM 698 C CA . THR A 1 92 ? 0.822 1.512 -8.796 1.00 91.25 92 THR A CA 1
ATOM 699 C C . THR A 1 92 ? -0.448 2.206 -8.301 1.00 91.25 92 THR A C 1
ATOM 701 O O . THR A 1 92 ? -0.410 3.330 -7.796 1.00 91.25 92 THR A O 1
ATOM 704 N N . GLN A 1 93 ? -1.577 1.504 -8.352 1.00 94.00 93 GLN A N 1
ATOM 705 C CA . GLN A 1 93 ? -2.822 1.897 -7.696 1.00 94.00 93 GLN A CA 1
ATOM 706 C C . GLN A 1 93 ? -2.882 1.330 -6.280 1.00 94.00 93 GLN A C 1
ATOM 708 O O . GLN A 1 93 ? -2.559 0.159 -6.067 1.00 94.00 93 GLN A O 1
ATOM 713 N N . GLN A 1 94 ? -3.371 2.135 -5.335 1.00 95.31 94 GLN A N 1
ATOM 714 C CA . GLN A 1 94 ? -3.557 1.719 -3.948 1.00 95.31 94 GLN A CA 1
ATOM 715 C C . GLN A 1 94 ? -4.957 2.025 -3.427 1.00 95.31 94 GLN A C 1
ATOM 717 O O . GLN A 1 94 ? -5.547 3.052 -3.764 1.00 95.31 94 GLN A O 1
ATOM 722 N N . TRP A 1 95 ? -5.481 1.130 -2.593 1.00 97.62 95 TRP A N 1
ATOM 723 C CA . TRP A 1 95 ? -6.723 1.354 -1.858 1.00 97.62 95 TRP A CA 1
ATOM 724 C C . TRP A 1 95 ? -6.788 0.487 -0.601 1.00 97.62 95 TRP A C 1
ATOM 726 O O . TRP A 1 95 ? -6.135 -0.553 -0.478 1.00 97.62 95 TRP A O 1
ATOM 736 N N . TRP A 1 96 ? -7.621 0.913 0.333 1.00 98.19 96 TRP A N 1
ATOM 737 C CA . TRP A 1 96 ? -7.806 0.305 1.634 1.00 98.19 96 TRP A CA 1
ATOM 738 C C . TRP A 1 96 ? -9.188 -0.306 1.760 1.00 98.19 96 TRP A C 1
ATOM 740 O O . TRP A 1 96 ? -10.185 0.309 1.385 1.00 98.19 96 TRP A O 1
ATOM 750 N N . THR A 1 97 ? -9.262 -1.481 2.382 1.00 98.06 97 THR A N 1
ATOM 751 C CA . THR A 1 97 ? -10.537 -2.040 2.834 1.00 98.06 97 THR A CA 1
ATOM 752 C C . THR A 1 97 ? -10.462 -2.464 4.291 1.00 98.06 97 THR A C 1
ATOM 754 O O . THR A 1 97 ? -9.470 -3.039 4.737 1.00 98.06 97 THR A O 1
ATOM 757 N N . VAL A 1 98 ? -11.532 -2.213 5.043 1.00 97.94 98 VAL A N 1
ATOM 758 C CA . VAL A 1 98 ? -11.681 -2.719 6.414 1.00 97.94 98 VAL A CA 1
ATOM 759 C C . VAL A 1 98 ? -12.871 -3.655 6.458 1.00 97.94 98 VAL A C 1
ATOM 761 O O . VAL A 1 98 ? -13.955 -3.316 5.982 1.00 97.94 98 VAL A O 1
ATOM 764 N N . HIS A 1 99 ? -12.677 -4.837 7.037 1.00 97.88 99 HIS A N 1
ATOM 765 C CA . HIS A 1 99 ? -13.700 -5.868 7.141 1.00 97.88 99 HIS A CA 1
ATOM 766 C C . HIS A 1 99 ? -14.022 -6.171 8.597 1.00 97.88 99 HIS A C 1
ATOM 768 O O . HIS A 1 99 ? -13.136 -6.331 9.436 1.00 97.88 99 HIS A O 1
ATOM 774 N N . ARG A 1 100 ? -15.317 -6.315 8.870 1.00 96.25 100 ARG A N 1
ATOM 775 C CA . ARG A 1 100 ? -15.876 -6.781 10.136 1.00 96.25 100 ARG A CA 1
ATOM 776 C C . ARG A 1 100 ? -16.527 -8.133 9.899 1.00 96.25 100 ARG A C 1
ATOM 778 O O . ARG A 1 100 ? -17.506 -8.223 9.156 1.00 96.25 100 ARG A O 1
ATOM 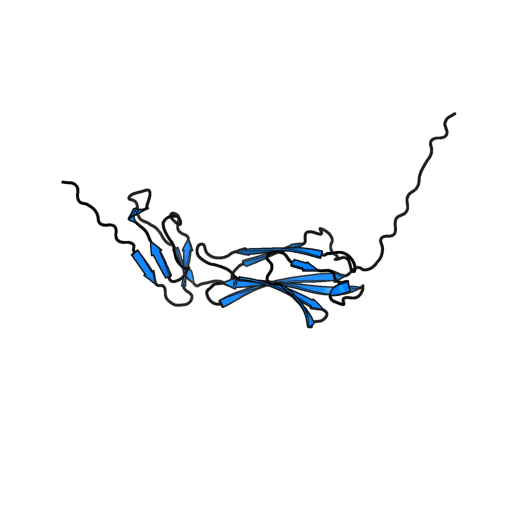785 N N . ASN A 1 101 ? -15.982 -9.189 10.502 1.00 91.69 101 ASN A N 1
ATOM 786 C CA . ASN A 1 101 ? -16.478 -10.563 10.335 1.00 91.69 101 ASN A CA 1
ATOM 787 C C . ASN A 1 101 ? -16.665 -10.962 8.847 1.00 91.69 101 ASN A C 1
ATOM 789 O O . ASN A 1 101 ? -17.676 -11.542 8.456 1.00 91.69 101 ASN A O 1
ATOM 793 N N . GLY A 1 102 ? -15.717 -10.554 7.994 1.00 91.06 102 GLY A N 1
ATOM 794 C CA . GLY A 1 102 ? -15.738 -10.798 6.546 1.00 91.06 102 GLY A CA 1
ATOM 795 C C . GLY A 1 102 ? -16.658 -9.888 5.720 1.00 91.06 102 GLY A C 1
ATOM 796 O O . GLY A 1 102 ? -16.724 -10.051 4.507 1.00 91.06 102 GLY A O 1
ATOM 797 N N . THR A 1 103 ? -17.366 -8.938 6.339 1.00 95.56 103 THR A N 1
ATOM 798 C CA . THR A 1 103 ? -18.140 -7.912 5.623 1.00 95.56 103 THR A CA 1
ATOM 799 C C . THR A 1 103 ? -17.328 -6.629 5.524 1.00 95.56 103 THR A C 1
ATOM 801 O O . THR A 1 103 ? -16.903 -6.104 6.552 1.00 95.56 103 THR A O 1
ATOM 804 N N . MET A 1 104 ? -17.150 -6.098 4.316 1.00 96.94 104 MET A N 1
ATOM 805 C CA . MET A 1 104 ? -16.485 -4.812 4.102 1.00 96.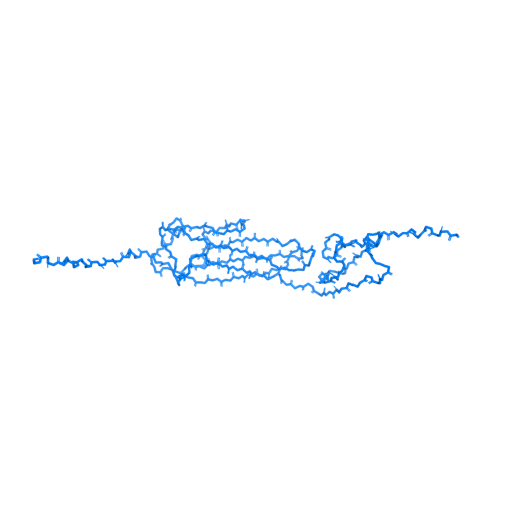94 104 MET A CA 1
ATOM 806 C C . MET A 1 104 ? -17.319 -3.672 4.696 1.00 96.94 104 MET A C 1
ATOM 808 O O . MET A 1 104 ? -18.507 -3.545 4.397 1.00 96.94 104 MET A O 1
ATOM 812 N N . VAL A 1 105 ? -16.696 -2.866 5.551 1.00 97.31 105 VAL A N 1
ATOM 813 C CA . VAL A 1 105 ? -17.314 -1.724 6.244 1.00 97.31 105 VAL A CA 1
ATOM 814 C C . VAL A 1 105 ? -16.657 -0.392 5.888 1.00 97.31 105 VAL A C 1
ATOM 816 O O . VAL A 1 105 ? -17.309 0.641 6.000 1.00 97.31 105 VAL A O 1
ATOM 819 N N . VAL A 1 106 ? -15.407 -0.412 5.417 1.00 97.06 106 VAL A N 1
ATOM 820 C CA . VAL A 1 106 ? -14.697 0.764 4.894 1.00 97.06 106 VAL A CA 1
ATOM 821 C C . VAL A 1 106 ? -14.060 0.403 3.557 1.00 97.06 106 VAL A C 1
ATOM 823 O O . VAL A 1 106 ? -13.518 -0.695 3.415 1.00 97.06 106 VAL A O 1
ATOM 826 N N . ASP A 1 107 ? -14.130 1.340 2.617 1.00 97.19 107 ASP A N 1
ATOM 827 C CA . ASP A 1 107 ? -13.474 1.326 1.310 1.00 97.19 107 ASP A CA 1
ATOM 828 C C . ASP A 1 107 ? -12.940 2.742 1.054 1.00 97.19 107 ASP A C 1
ATOM 830 O O . ASP A 1 107 ? -13.714 3.704 1.086 1.00 97.19 107 ASP A O 1
ATOM 83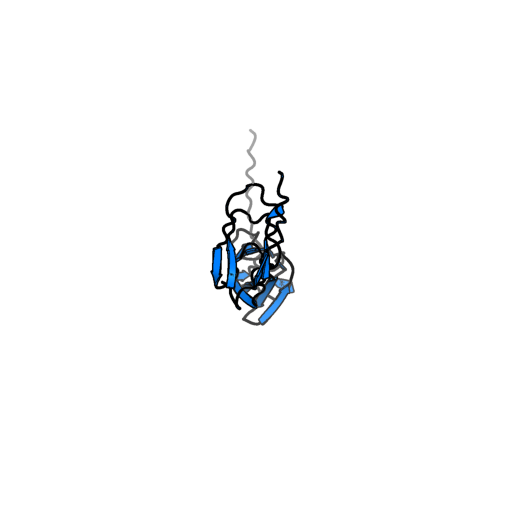4 N N . SER A 1 108 ? -11.624 2.884 0.904 1.00 96.31 108 SER A N 1
ATOM 835 C CA . SER A 1 108 ? -10.964 4.180 0.726 1.00 96.31 108 SER A CA 1
ATOM 836 C C . SER A 1 108 ? -9.866 4.096 -0.324 1.00 96.31 108 SER A C 1
ATOM 838 O O . SER A 1 108 ? -8.984 3.248 -0.242 1.00 96.31 108 SER A O 1
ATOM 840 N N . SER A 1 109 ? -9.881 5.021 -1.279 1.00 94.81 109 SER A N 1
ATOM 841 C CA . SER A 1 109 ? -8.822 5.196 -2.280 1.00 94.81 109 SER A CA 1
ATOM 842 C C . SER A 1 109 ? -7.789 6.253 -1.872 1.00 94.81 109 SER A C 1
ATOM 844 O O . SER A 1 109 ? -7.066 6.766 -2.724 1.00 94.81 109 SER A O 1
ATOM 846 N N . GLU A 1 110 ? -7.787 6.679 -0.609 1.00 93.75 110 GLU A N 1
ATOM 847 C CA . GLU A 1 110 ? -6.803 7.632 -0.101 1.00 93.75 110 GLU A CA 1
ATOM 848 C C . GLU A 1 110 ? -5.451 6.958 0.157 1.00 93.75 110 GLU A C 1
ATOM 850 O O . GLU A 1 110 ? -5.358 5.745 0.355 1.00 93.75 110 GLU A O 1
ATOM 855 N N . GLU A 1 111 ? -4.387 7.764 0.168 1.00 90.44 111 GLU A N 1
ATOM 856 C CA . GLU A 1 111 ? -3.037 7.267 0.438 1.00 90.44 111 GLU A CA 1
ATOM 857 C C . GLU A 1 111 ? -2.947 6.674 1.855 1.00 90.44 111 GLU A C 1
ATOM 859 O O . GLU A 1 111 ? -2.492 5.549 2.072 1.00 90.44 111 GLU A O 1
ATOM 864 N N . ASN A 1 112 ? -3.489 7.414 2.820 1.00 94.25 112 ASN A N 1
ATOM 865 C CA . ASN A 1 112 ? -3.565 7.019 4.217 1.00 94.25 112 ASN A CA 1
ATOM 866 C C . ASN A 1 112 ? -4.998 6.598 4.554 1.00 94.25 112 ASN A C 1
ATOM 868 O O . ASN A 1 112 ? -5.957 7.179 4.051 1.00 94.25 112 ASN A O 1
ATOM 872 N N . LEU A 1 113 ? -5.144 5.609 5.431 1.00 96.62 113 LEU A N 1
ATOM 873 C CA . LEU A 1 113 ? -6.445 5.192 5.944 1.00 96.62 113 LEU A CA 1
ATOM 874 C C . LEU A 1 113 ? -6.672 5.818 7.316 1.00 96.62 113 LEU A C 1
ATOM 876 O O . LEU A 1 113 ? -5.880 5.610 8.232 1.00 96.62 113 LEU A O 1
ATOM 880 N N . GLU A 1 114 ? -7.797 6.503 7.477 1.00 96.19 114 GLU A N 1
ATOM 881 C CA . GLU A 1 114 ? -8.295 6.968 8.768 1.00 96.19 114 GLU A CA 1
ATOM 882 C C . GLU A 1 114 ? -9.736 6.484 8.955 1.00 96.19 114 GLU A C 1
ATOM 884 O O . GLU A 1 114 ? -10.583 6.673 8.081 1.00 96.19 114 GLU A O 1
ATOM 889 N N . PHE A 1 115 ? -10.027 5.830 10.081 1.00 96.06 115 PHE A N 1
ATOM 890 C CA . PHE A 1 115 ? -11.397 5.432 10.415 1.00 96.06 115 PHE A CA 1
ATOM 891 C C . PHE A 1 115 ? -11.623 5.328 11.926 1.00 96.06 115 PHE A C 1
ATOM 893 O O . PHE A 1 115 ? -10.692 5.095 12.698 1.00 96.06 115 PHE A O 1
ATOM 900 N N . ILE A 1 116 ? -12.884 5.452 12.350 1.00 95.88 116 ILE A N 1
ATOM 901 C CA . ILE A 1 116 ? -13.325 5.218 13.731 1.00 95.88 116 ILE A CA 1
ATOM 902 C C . ILE A 1 116 ? -14.110 3.903 13.774 1.00 95.88 116 ILE A C 1
ATOM 904 O O . ILE A 1 116 ? -15.096 3.729 13.054 1.00 95.88 116 ILE A O 1
ATOM 908 N N . ALA A 1 117 ? -13.699 2.966 14.633 1.00 95.50 117 ALA A N 1
ATOM 909 C CA . ALA A 1 117 ? -14.278 1.621 14.671 1.00 95.50 117 ALA A CA 1
ATOM 910 C C . ALA A 1 117 ? -15.782 1.630 15.027 1.00 95.50 117 ALA A C 1
ATOM 912 O O . ALA A 1 117 ? -16.573 0.928 14.397 1.00 95.50 117 ALA A O 1
ATOM 913 N N . ALA A 1 118 ? -16.211 2.478 15.963 1.00 95.94 118 ALA A N 1
ATOM 914 C CA . ALA A 1 118 ? -17.620 2.631 16.325 1.00 95.94 118 ALA A CA 1
ATOM 915 C C . ALA A 1 118 ? -18.490 3.116 15.151 1.00 95.94 118 ALA A C 1
ATOM 917 O O . ALA A 1 118 ? -19.620 2.653 14.992 1.00 95.94 118 ALA A O 1
ATOM 918 N N . GLU A 1 119 ? -17.972 4.011 14.304 1.00 96.69 119 GLU A N 1
ATOM 919 C CA . GLU A 1 119 ? -18.693 4.525 13.129 1.00 96.69 119 GLU A CA 1
ATOM 920 C C . GLU A 1 119 ? -18.800 3.471 12.022 1.00 96.69 119 GLU A C 1
ATOM 922 O O . GLU A 1 119 ? -19.828 3.370 11.352 1.00 96.69 119 GLU A O 1
ATOM 927 N N . ALA A 1 120 ? -17.783 2.614 11.901 1.00 94.75 120 ALA A N 1
ATOM 928 C CA . ALA A 1 120 ? -17.800 1.428 11.046 1.00 94.75 120 ALA A CA 1
ATOM 929 C C . ALA A 1 120 ? -18.628 0.257 11.632 1.00 94.75 120 ALA A C 1
ATOM 931 O O . ALA A 1 120 ? -18.730 -0.811 11.022 1.00 94.75 120 ALA A O 1
ATOM 932 N N . GLY A 1 121 ? -19.255 0.450 12.800 1.00 94.69 121 GLY A N 1
ATOM 933 C CA . GLY A 1 121 ? -20.174 -0.503 13.422 1.00 94.69 121 GLY A CA 1
ATOM 934 C C . GLY A 1 121 ? -19.501 -1.654 14.169 1.00 94.69 121 GLY A C 1
ATOM 935 O O . GLY A 1 121 ? -20.147 -2.683 14.387 1.00 94.69 121 GLY A O 1
ATOM 936 N N . PHE A 1 122 ? -18.228 -1.514 14.536 1.00 96.56 122 PHE A N 1
ATOM 937 C CA . PHE A 1 122 ? -17.552 -2.472 15.407 1.00 96.56 122 PHE A CA 1
ATOM 938 C C . PHE A 1 122 ? -18.047 -2.370 16.853 1.00 96.56 122 PHE A C 1
ATOM 940 O O . PHE A 1 122 ? -18.507 -1.318 17.304 1.00 96.56 122 PHE A O 1
ATOM 947 N N . LEU A 1 123 ? -17.924 -3.474 17.584 1.00 95.38 123 LEU A N 1
ATOM 948 C CA . LEU A 1 123 ? -18.119 -3.552 19.029 1.00 95.38 123 LEU A CA 1
ATOM 949 C C . LEU A 1 123 ? -16.796 -3.857 19.743 1.00 95.38 123 LEU A C 1
ATOM 951 O O . LEU A 1 123 ? -15.830 -4.317 19.135 1.00 95.38 123 LEU A O 1
ATOM 955 N N . ASP A 1 124 ? -16.772 -3.612 21.051 1.00 94.19 124 ASP A N 1
ATOM 956 C CA . ASP A 1 124 ? -15.654 -4.007 21.909 1.00 94.19 124 ASP A CA 1
ATOM 957 C C . ASP A 1 124 ? -15.387 -5.521 21.818 1.00 94.19 124 ASP A C 1
ATOM 959 O O . ASP A 1 124 ? -16.316 -6.335 21.847 1.00 94.19 124 ASP A O 1
ATOM 963 N N . GLY A 1 125 ? -14.113 -5.889 21.680 1.00 93.25 125 GLY A N 1
ATOM 964 C CA . GLY A 1 125 ? -13.670 -7.275 21.544 1.00 93.25 125 GLY A CA 1
ATOM 965 C C . GLY A 1 125 ? -13.823 -7.877 20.141 1.00 93.25 125 GLY A C 1
ATOM 966 O O . GLY A 1 125 ? -13.470 -9.043 19.945 1.00 93.25 125 GLY A O 1
ATOM 967 N N . GLU A 1 126 ? -14.322 -7.125 19.156 1.00 95.81 126 GLU A N 1
ATOM 968 C CA . GLU A 1 126 ? -14.328 -7.566 17.759 1.00 95.81 126 GLU A CA 1
ATOM 969 C C . GLU A 1 126 ? -12.954 -7.392 17.097 1.00 95.81 126 GLU A C 1
ATOM 971 O O . GLU A 1 126 ? -12.130 -6.578 17.509 1.00 95.81 126 GLU A O 1
ATOM 976 N N . VAL A 1 127 ? -12.707 -8.171 16.041 1.00 96.25 127 VAL A N 1
ATOM 977 C CA . VAL A 1 127 ? -11.485 -8.076 15.235 1.00 96.25 127 VAL A CA 1
ATOM 978 C C . VAL A 1 127 ? -11.789 -7.313 13.951 1.00 96.25 127 VAL A C 1
ATOM 980 O O . VAL A 1 127 ? -12.668 -7.709 13.179 1.00 96.25 127 VAL A O 1
ATOM 983 N N . ALA A 1 128 ? -11.044 -6.236 13.724 1.00 96.12 128 ALA A N 1
ATOM 984 C CA . ALA A 1 128 ? -10.990 -5.528 12.459 1.00 96.12 128 ALA A CA 1
ATOM 985 C C . ALA A 1 128 ? -9.914 -6.157 11.571 1.00 96.12 128 ALA A C 1
ATOM 987 O O . ALA A 1 128 ? -8.767 -6.318 11.987 1.00 96.12 128 ALA A O 1
ATOM 988 N N . THR A 1 129 ? -10.288 -6.494 10.341 1.00 97.44 129 THR A N 1
ATOM 989 C CA . THR A 1 129 ? -9.355 -6.940 9.305 1.00 97.44 129 THR A CA 1
ATOM 990 C C . THR A 1 129 ? -9.081 -5.770 8.369 1.00 97.44 129 THR A C 1
ATOM 992 O O . THR A 1 129 ? -9.960 -5.387 7.596 1.00 97.44 129 THR A O 1
ATOM 995 N N . ILE A 1 130 ? -7.882 -5.203 8.445 1.00 96.69 130 ILE A N 1
ATOM 996 C CA . ILE A 1 130 ? -7.425 -4.103 7.597 1.00 96.69 130 ILE A CA 1
ATOM 997 C C . ILE A 1 130 ? -6.646 -4.702 6.432 1.00 96.69 130 ILE A C 1
ATOM 999 O O . ILE A 1 130 ? -5.749 -5.519 6.637 1.00 96.69 130 ILE A O 1
ATOM 1003 N N . ASN A 1 131 ? -6.976 -4.281 5.215 1.00 97.69 131 ASN A N 1
ATOM 1004 C CA . ASN A 1 131 ? -6.234 -4.639 4.018 1.00 97.69 131 ASN A CA 1
ATOM 1005 C C . ASN A 1 131 ? -5.757 -3.382 3.293 1.00 97.69 131 ASN A C 1
ATOM 1007 O O . ASN A 1 131 ? -6.565 -2.495 3.013 1.00 97.69 131 ASN A O 1
ATOM 1011 N N . LEU A 1 132 ? -4.473 -3.357 2.943 1.00 97.88 132 LEU A N 1
ATOM 1012 C CA . LEU A 1 132 ? -3.926 -2.470 1.920 1.00 97.88 132 LEU A CA 1
ATOM 1013 C C . LEU A 1 132 ? -3.767 -3.282 0.643 1.00 97.88 132 LEU A C 1
ATOM 1015 O O . LEU A 1 132 ? -3.061 -4.294 0.635 1.00 97.88 132 LEU A O 1
ATOM 1019 N N . HIS A 1 133 ? -4.413 -2.839 -0.422 1.00 97.62 133 HIS A N 1
ATOM 1020 C CA . HIS A 1 133 ? -4.295 -3.432 -1.740 1.00 97.62 133 HIS A CA 1
ATOM 1021 C C . HIS A 1 133 ? -3.404 -2.558 -2.617 1.00 97.62 133 HIS A C 1
ATOM 1023 O O . HIS A 1 133 ? -3.573 -1.340 -2.648 1.00 97.62 133 HIS A O 1
ATOM 1029 N N . CYS A 1 134 ? -2.497 -3.204 -3.342 1.00 96.88 134 CYS A N 1
ATOM 1030 C CA . CYS A 1 134 ? -1.658 -2.582 -4.356 1.00 96.88 134 CYS A CA 1
ATOM 1031 C C . CYS A 1 134 ? -1.870 -3.314 -5.677 1.00 96.88 134 CYS A C 1
ATOM 1033 O O . CYS A 1 134 ? -1.949 -4.546 -5.683 1.00 96.88 134 CYS A O 1
ATOM 1035 N N . MET A 1 135 ? -1.937 -2.583 -6.783 1.00 95.31 135 MET A N 1
ATOM 1036 C CA . MET A 1 135 ? -2.067 -3.142 -8.127 1.00 95.31 135 MET A CA 1
ATOM 1037 C C . MET A 1 135 ? -1.179 -2.376 -9.104 1.00 95.31 135 MET A C 1
ATOM 1039 O O . MET A 1 135 ? -1.190 -1.149 -9.087 1.00 95.31 135 MET A O 1
ATOM 1043 N N . ASP A 1 136 ? -0.432 -3.097 -9.930 1.00 92.75 136 ASP A N 1
ATOM 1044 C CA . ASP A 1 136 ? 0.438 -2.527 -10.966 1.00 92.75 136 ASP A CA 1
ATOM 1045 C C . ASP A 1 136 ? -0.322 -2.216 -12.273 1.00 92.75 136 ASP A C 1
ATOM 1047 O O . ASP A 1 136 ? -1.517 -2.518 -12.423 1.00 92.75 136 ASP A O 1
ATOM 1051 N N . GLU A 1 137 ? 0.373 -1.631 -13.255 1.00 88.00 137 GLU A N 1
ATOM 1052 C CA . GLU A 1 137 ? -0.180 -1.347 -14.589 1.00 88.00 137 GLU A CA 1
ATOM 1053 C C . GLU A 1 137 ? -0.598 -2.625 -15.352 1.00 88.00 137 GLU A C 1
ATOM 1055 O O . GLU A 1 137 ? -1.492 -2.599 -16.205 1.00 88.00 137 GLU A O 1
ATOM 1060 N N . PHE A 1 138 ? -0.018 -3.775 -15.002 1.00 90.88 138 PHE A N 1
ATOM 1061 C CA . PHE A 1 138 ? -0.337 -5.085 -15.573 1.00 90.88 138 PHE A CA 1
ATOM 1062 C C . PHE A 1 138 ? -1.525 -5.783 -14.892 1.00 90.88 138 PHE A C 1
ATOM 1064 O O . PHE A 1 138 ? -1.857 -6.917 -15.253 1.00 90.88 138 PHE A O 1
ATOM 1071 N N . SER A 1 139 ? -2.212 -5.108 -13.961 1.00 91.69 139 SER A N 1
ATOM 1072 C CA . SER A 1 139 ? -3.333 -5.644 -13.176 1.00 91.69 139 SER A CA 1
ATOM 1073 C C . SER A 1 139 ? -2.969 -6.837 -12.283 1.00 91.69 139 SER A C 1
ATOM 1075 O O . SER A 1 139 ? -3.843 -7.627 -11.905 1.00 91.69 139 SER A O 1
ATOM 1077 N N . VAL A 1 140 ? -1.694 -6.984 -11.926 1.00 93.44 140 VAL A N 1
ATOM 1078 C CA . VAL A 1 140 ? -1.242 -7.919 -10.900 1.00 93.44 140 VAL A CA 1
ATOM 1079 C C . VAL A 1 140 ? -1.256 -7.194 -9.558 1.00 93.44 140 VAL A C 1
ATOM 1081 O O . VAL A 1 140 ? -0.826 -6.052 -9.421 1.00 93.44 140 VAL A O 1
ATOM 1084 N N . SER A 1 141 ? -1.817 -7.853 -8.546 1.00 95.06 141 SER A N 1
ATOM 1085 C CA . SER A 1 141 ? -2.074 -7.228 -7.251 1.00 95.06 141 SER A CA 1
ATOM 1086 C C . SER A 1 141 ? -1.434 -7.981 -6.100 1.00 95.06 141 SER A C 1
ATOM 1088 O O . SER A 1 141 ? -1.415 -9.216 -6.086 1.00 95.06 141 SER A O 1
ATOM 1090 N N . SER A 1 142 ? -1.033 -7.244 -5.074 1.00 96.50 142 SER A N 1
ATOM 1091 C CA . SER A 1 142 ? -0.713 -7.784 -3.759 1.00 96.50 142 SER A CA 1
ATOM 1092 C C . SER A 1 142 ? -1.635 -7.192 -2.701 1.00 96.50 142 SER A C 1
ATOM 1094 O O . SER A 1 142 ? -2.353 -6.212 -2.915 1.00 96.50 142 SER A O 1
ATOM 1096 N N . THR A 1 143 ? -1.692 -7.843 -1.546 1.00 97.12 143 THR A N 1
ATOM 1097 C CA . THR A 1 143 ? -2.487 -7.348 -0.427 1.00 97.12 143 THR A CA 1
ATOM 1098 C C . THR A 1 143 ? -1.756 -7.624 0.865 1.00 97.12 143 THR A C 1
ATOM 1100 O O . THR A 1 143 ? -1.454 -8.777 1.182 1.00 97.12 143 THR A O 1
ATOM 1103 N N . LEU A 1 144 ? -1.504 -6.562 1.619 1.00 96.75 144 LEU A N 1
ATOM 1104 C CA . LEU A 1 144 ? -1.098 -6.676 3.005 1.00 96.75 144 LEU A CA 1
ATOM 1105 C C . LEU A 1 144 ? -2.355 -6.752 3.866 1.00 96.75 144 LEU A C 1
ATOM 1107 O O . LEU A 1 144 ? -3.274 -5.954 3.696 1.00 96.75 144 LEU A O 1
ATOM 1111 N N . LYS A 1 145 ? -2.374 -7.701 4.799 1.00 96.38 145 LYS A N 1
ATOM 1112 C CA . LYS A 1 145 ? -3.485 -7.922 5.718 1.00 96.38 145 LYS A CA 1
ATOM 1113 C C . LYS A 1 145 ? -3.007 -7.822 7.163 1.00 96.38 145 LYS A C 1
ATOM 1115 O O . LYS A 1 145 ? -2.043 -8.490 7.534 1.00 96.38 145 LYS A O 1
ATOM 1120 N N . GLU A 1 146 ? -3.748 -7.085 7.982 1.00 95.19 146 GLU A N 1
ATOM 1121 C CA . GLU A 1 146 ? -3.602 -7.066 9.436 1.00 95.19 146 GLU A CA 1
ATOM 1122 C C . GLU A 1 146 ? -4.944 -7.356 10.117 1.00 95.19 146 GLU A C 1
ATOM 1124 O O . GLU A 1 146 ? -5.960 -6.739 9.807 1.00 95.19 146 GLU A O 1
ATOM 1129 N N . ASP A 1 147 ? -4.941 -8.293 11.065 1.00 95.50 147 ASP A N 1
ATOM 1130 C CA . ASP A 1 147 ? -6.079 -8.563 11.943 1.00 95.50 147 ASP A CA 1
ATOM 1131 C C . ASP A 1 147 ? -5.780 -7.965 13.326 1.00 95.50 147 ASP A C 1
ATOM 1133 O O . ASP A 1 147 ? -4.813 -8.368 13.977 1.00 95.50 147 ASP A O 1
ATOM 1137 N N . ILE A 1 148 ? -6.602 -7.017 13.785 1.00 94.75 148 ILE A N 1
ATOM 1138 C CA . ILE A 1 148 ? -6.403 -6.307 15.056 1.00 94.75 148 ILE A CA 1
ATOM 1139 C C . ILE A 1 148 ? -7.673 -6.248 15.901 1.00 94.75 148 ILE A C 1
ATOM 1141 O O . ILE A 1 148 ? -8.780 -6.100 15.389 1.00 94.75 148 ILE A O 1
ATOM 1145 N N . LEU A 1 149 ? -7.506 -6.365 17.217 1.00 95.19 149 LEU A N 1
ATOM 1146 C CA . LEU A 1 149 ? -8.600 -6.316 18.181 1.00 95.19 149 LEU A CA 1
ATOM 1147 C C . LEU A 1 149 ? -9.006 -4.864 18.483 1.00 95.19 149 LEU A C 1
ATOM 1149 O O . LEU A 1 149 ? -8.151 -4.001 18.707 1.00 95.19 149 LEU A O 1
ATOM 1153 N N . VAL A 1 150 ? -10.316 -4.628 18.516 1.00 94.81 150 VAL A N 1
ATOM 1154 C CA . VAL A 1 150 ? -10.938 -3.368 18.929 1.00 94.81 150 VAL A CA 1
ATOM 1155 C C . VAL A 1 150 ? -11.118 -3.362 20.445 1.00 94.81 150 VAL A C 1
ATOM 1157 O O . VAL A 1 150 ? -11.714 -4.285 21.000 1.00 94.81 150 VAL A O 1
ATOM 1160 N N . ASP A 1 151 ? -10.628 -2.309 21.095 1.00 92.75 151 ASP A N 1
ATOM 1161 C CA . ASP A 1 151 ? -10.765 -2.071 22.532 1.00 92.75 151 ASP A CA 1
ATOM 1162 C C . ASP A 1 151 ? -11.624 -0.828 22.785 1.00 92.75 151 ASP A C 1
ATOM 1164 O O . ASP A 1 151 ? -11.291 0.293 22.385 1.00 92.75 151 ASP A O 1
ATOM 1168 N N . GLY A 1 152 ? -12.766 -1.042 23.428 1.00 87.56 152 GLY A N 1
ATOM 1169 C CA . GLY A 1 152 ? -13.678 -0.002 23.889 1.00 87.56 152 GLY A CA 1
ATOM 1170 C C . GLY A 1 152 ? -13.620 0.243 25.392 1.00 87.56 152 GLY A C 1
ATOM 1171 O O . GLY A 1 152 ? -14.459 0.985 25.903 1.00 87.56 152 GLY A O 1
ATOM 1172 N N . THR A 1 153 ? -12.686 -0.380 26.111 1.00 86.94 153 THR A N 1
ATOM 1173 C CA . THR A 1 153 ? -12.574 -0.232 27.561 1.00 86.94 153 THR A CA 1
ATOM 1174 C C . THR A 1 153 ? -11.911 1.095 27.909 1.00 86.94 153 THR A C 1
ATOM 1176 O O . THR A 1 153 ? -10.758 1.348 27.557 1.00 86.94 153 THR A O 1
ATOM 1179 N N . ASP A 1 154 ? -12.618 1.942 28.658 1.00 79.00 154 ASP A N 1
ATOM 1180 C CA . ASP A 1 154 ? -12.040 3.189 29.152 1.00 79.00 154 ASP A CA 1
ATOM 1181 C C . ASP A 1 154 ? -10.836 2.905 30.072 1.00 79.00 154 ASP A C 1
ATOM 1183 O O . ASP A 1 154 ? -10.914 2.047 30.963 1.00 79.00 154 ASP A O 1
ATOM 1187 N N . PRO A 1 155 ? -9.718 3.638 29.921 1.00 76.00 155 PRO A N 1
ATOM 1188 C CA . PRO A 1 155 ? -8.543 3.423 30.748 1.00 76.00 155 PRO A CA 1
ATOM 1189 C C . PRO A 1 155 ? -8.841 3.774 32.211 1.00 76.00 155 PRO A C 1
ATOM 1191 O O . PRO A 1 155 ? -9.204 4.904 32.544 1.00 76.00 155 PRO A O 1
ATOM 1194 N N . ALA A 1 156 ? -8.621 2.817 33.113 1.00 78.38 156 ALA A N 1
ATOM 1195 C CA . ALA A 1 156 ? -8.617 3.079 34.547 1.00 78.38 156 ALA A CA 1
ATOM 1196 C C . ALA A 1 156 ? -7.255 3.659 34.958 1.00 78.38 156 ALA A C 1
ATOM 1198 O O . ALA A 1 156 ? -6.216 3.043 34.721 1.00 78.38 156 ALA A O 1
ATOM 1199 N N . TRP A 1 157 ? -7.250 4.831 35.596 1.00 79.75 157 TRP A N 1
ATOM 1200 C CA . TRP A 1 157 ? -6.046 5.415 36.187 1.00 79.75 157 TRP A CA 1
ATOM 1201 C C . TRP A 1 157 ? -6.253 5.675 37.680 1.00 79.75 157 TRP A C 1
ATOM 1203 O O . TRP A 1 157 ? -7.326 6.092 38.113 1.00 79.75 157 TRP A O 1
ATOM 1213 N N . GLU A 1 158 ? -5.206 5.445 38.469 1.00 79.00 158 GLU A N 1
ATOM 1214 C CA . GLU A 1 158 ? -5.157 5.773 39.892 1.00 79.00 158 GLU A CA 1
ATOM 1215 C C . GLU A 1 158 ? -3.894 6.606 40.144 1.00 79.00 158 GLU A C 1
ATOM 1217 O O . GLU A 1 158 ? -2.810 6.250 39.680 1.00 79.00 158 GLU A O 1
ATOM 1222 N N . ALA A 1 159 ? -4.027 7.738 40.839 1.00 77.81 159 ALA A N 1
ATOM 1223 C CA . ALA A 1 159 ? -2.896 8.586 41.209 1.00 77.81 159 ALA A CA 1
ATOM 1224 C C . ALA A 1 159 ? -2.897 8.848 42.715 1.00 77.81 159 ALA A C 1
ATOM 1226 O O . ALA A 1 159 ? -3.896 9.290 43.285 1.00 77.81 159 ALA A O 1
ATOM 1227 N N . THR A 1 160 ? -1.751 8.624 43.351 1.00 80.31 160 THR A N 1
ATOM 1228 C CA . THR A 1 160 ? -1.508 8.938 44.760 1.00 80.31 160 THR A CA 1
ATOM 1229 C C . THR A 1 160 ? -0.626 10.173 44.879 1.00 80.31 160 THR A C 1
ATOM 1231 O O . THR A 1 160 ? 0.445 10.262 44.282 1.00 80.31 160 THR A O 1
ATOM 1234 N N . PHE A 1 161 ? -1.077 11.138 45.680 1.00 80.25 161 PHE A N 1
ATOM 1235 C CA . PHE A 1 161 ? -0.321 12.347 45.995 1.00 80.25 161 PHE A CA 1
ATOM 1236 C C . PHE A 1 161 ? 0.203 12.257 47.430 1.00 80.25 161 PHE A C 1
ATOM 1238 O O . PHE A 1 161 ? -0.582 12.230 48.377 1.00 80.25 161 PHE A O 1
ATOM 1245 N N . GLU A 1 162 ? 1.525 12.244 47.602 1.00 78.44 162 GLU A N 1
ATOM 1246 C CA . GLU A 1 162 ? 2.161 12.418 48.910 1.00 78.44 162 GLU A CA 1
ATOM 1247 C C . GLU A 1 162 ? 2.544 13.886 49.113 1.00 78.44 162 GLU A C 1
ATOM 1249 O O . GLU A 1 162 ? 3.363 14.448 48.383 1.00 78.44 162 GLU A O 1
ATOM 1254 N N . PHE A 1 163 ? 1.966 14.521 50.134 1.00 75.81 163 PHE A N 1
ATOM 1255 C CA . PHE A 1 163 ? 2.388 15.852 50.560 1.00 75.81 163 PHE A CA 1
ATOM 1256 C C . PHE A 1 163 ? 3.481 15.730 51.630 1.00 75.81 163 PHE A C 1
ATOM 1258 O O . PHE A 1 163 ? 3.233 15.136 52.684 1.00 75.81 163 PHE A O 1
ATOM 1265 N N . PRO A 1 164 ? 4.675 16.318 51.431 1.00 72.94 164 PRO A N 1
ATOM 1266 C CA . PRO A 1 164 ? 5.683 16.355 52.477 1.00 72.94 164 PRO A CA 1
ATOM 1267 C C . PRO A 1 164 ? 5.192 17.241 53.628 1.00 72.94 164 PRO A C 1
ATOM 1269 O O . PRO A 1 164 ? 4.936 18.436 53.461 1.00 72.94 164 PRO A O 1
ATOM 1272 N N . CYS A 1 165 ? 5.067 16.649 54.814 1.00 72.06 165 CYS A N 1
ATOM 1273 C CA . CYS A 1 165 ? 4.703 17.358 56.034 1.00 72.06 165 CYS A CA 1
ATOM 1274 C C . CYS A 1 165 ? 5.860 18.298 56.424 1.00 72.06 165 CYS A C 1
ATOM 1276 O O . CYS A 1 165 ? 6.916 17.838 56.866 1.00 72.06 165 CYS A O 1
ATOM 1278 N N . ARG A 1 166 ? 5.704 19.614 56.213 1.00 65.56 166 ARG A N 1
ATOM 1279 C CA . ARG A 1 166 ? 6.681 20.615 56.672 1.00 65.56 166 ARG A CA 1
ATOM 1280 C C . ARG A 1 166 ? 6.616 20.710 58.200 1.00 65.56 166 ARG A C 1
ATOM 1282 O O . ARG A 1 166 ? 5.589 21.117 58.736 1.00 65.56 166 ARG A O 1
ATOM 1289 N N . ARG A 1 167 ? 7.702 20.305 58.865 1.00 62.81 167 ARG A N 1
ATOM 1290 C CA . ARG A 1 167 ? 7.969 20.595 60.283 1.00 62.81 167 ARG A CA 1
ATOM 1291 C C . ARG A 1 167 ? 8.479 22.016 60.463 1.00 62.81 167 ARG A C 1
ATOM 1293 O O . ARG A 1 167 ? 9.204 22.484 59.557 1.00 62.81 167 ARG A O 1
#

Sequence (167 aa):
MGGVLEEVPLRVILPDQWELRYSAMQSVIEGSPGDFTVFRHQAPVASDIRITLGENMPPNAIAERRAGNSLIPLTAPTEYTGECTDSILDDTQQWWTVHRNGTMVVDSSEENLEFIAAEAGFLDGEVATINLHCMDEFSVSSTLKEDILVDGTDPAWEATFEFPCRR

pLDDT: mean 88.51, std 11.05, range [40.31, 98.19]

Secondary structure (DSSP, 8-state):
-------PPEEEEPPTTEEEEEETTGGGEEE-SSEEEE-GGG-SSSSPP-EEEEE--PPEEEEEESS-SSEEESSSEEEEEEEEE--TT---EEEEEEEETTEEEEEE-SSEEEEETTTTT--TTPEEEEEEEEE-TTS-EEEEEEEEEEE-PPPP-----PPP---